Protein AF-A0A6V8LK24-F1 (afdb_monomer)

Foldseek 3Di:
DDDDDDDDDDDDPDDPPPPPPPPDPDDDDDDAFAAQQAWAWDADPVRWIFTAGANDYNPPHLQHKQAAFQCVVPGRQLRNQLQLVVQLCPPVVLPDDSRSTCHPSVLVSLQVLCVVVPHPRDPPRRSIDDDPVNLQSGFTWIWHDDPNDIDIDTHGPVRD

Radius of gyration: 29.44 Å; Cα contacts (8 Å, |Δi|>4): 286; chains: 1; bounding box: 32×61×115 Å

Secondary structure (DSSP, 8-state):
--------------------------PPPPPPPPB--EEEEE--TT--EEEEEESSTT------BB-TTTTTT-HHHHHHHHHHHHHHHHHH------SS---HHHHHHHHHHHHHTTPPPPPTT---B-SHHHHHHSEEEEEEEETTEEEEEEEEGGG-

Mean predicted aligned error: 10.99 Å

InterPro domains:
  IPR036366 PGBD superfamily [G3DSA:1.10.101.10] (69-135)

Solvent-accessible surface area (backbone atoms only — not comparable to full-atom values): 9362 Å² total; per-residue (Å²): 135,89,81,90,84,88,84,84,88,78,90,77,87,74,81,80,78,79,80,77,77,77,79,70,79,79,75,79,80,76,82,80,59,52,62,20,33,12,36,19,74,48,70,35,94,86,60,37,40,31,57,43,49,5,48,32,73,61,58,77,41,56,82,12,24,46,37,72,61,36,19,70,88,44,69,38,28,14,53,13,36,28,43,47,40,50,12,39,35,75,54,64,67,56,78,64,82,70,75,11,54,28,42,74,66,54,33,50,51,54,51,51,50,34,53,75,72,72,42,73,78,66,60,89,92,46,40,52,51,44,47,79,65,47,58,50,68,42,40,36,42,24,40,30,80,56,98,87,40,83,49,77,47,64,39,33,52,93,75,85

Organism: NCBI:txid1076125

Structure (mmCIF, N/CA/C/O backbone):
data_AF-A0A6V8LK24-F1
#
_entry.id   AF-A0A6V8LK24-F1
#
loop_
_atom_site.group_PDB
_atom_site.id
_atom_site.type_symbol
_atom_site.label_atom_id
_atom_site.label_alt_id
_atom_site.label_comp_id
_atom_site.label_asym_id
_atom_site.label_entity_id
_atom_site.label_seq_id
_atom_site.pdbx_PDB_ins_code
_atom_site.Cartn_x
_atom_site.Cartn_y
_atom_site.Cartn_z
_atom_site.occupancy
_atom_site.B_iso_or_equiv
_atom_site.auth_seq_id
_atom_site.auth_comp_id
_atom_site.auth_asym_id
_atom_site.auth_atom_id
_atom_site.pdbx_PDB_model_num
ATOM 1 N N . MET A 1 1 ? 3.405 43.403 93.633 1.00 40.44 1 MET A N 1
ATOM 2 C CA . MET A 1 1 ? 3.164 44.368 92.536 1.00 40.44 1 MET A CA 1
ATOM 3 C C . MET A 1 1 ? 1.878 43.993 91.793 1.00 40.44 1 MET A C 1
ATOM 5 O O . MET A 1 1 ? 1.636 42.816 91.578 1.00 40.44 1 MET A O 1
ATOM 9 N N . ARG A 1 2 ? 1.043 45.003 91.501 1.00 44.22 2 ARG A N 1
ATOM 10 C CA . ARG A 1 2 ? -0.196 45.033 90.675 1.00 44.22 2 ARG A CA 1
ATOM 11 C C . ARG A 1 2 ? 0.067 44.452 89.263 1.00 44.22 2 ARG A C 1
ATOM 13 O O . ARG A 1 2 ? 1.201 44.554 88.831 1.00 44.22 2 ARG A O 1
ATOM 20 N N . LYS A 1 3 ? -0.846 43.925 88.435 1.00 38.81 3 LYS A N 1
ATOM 21 C CA . LYS A 1 3 ? -2.317 43.802 88.336 1.00 38.81 3 LYS A CA 1
ATOM 22 C C . LYS A 1 3 ? -2.582 42.759 87.219 1.00 38.81 3 LYS A C 1
ATOM 24 O O . LYS A 1 3 ? -1.770 42.627 86.311 1.00 38.81 3 LYS A O 1
ATOM 29 N N . GLN A 1 4 ? -3.714 42.060 87.278 1.00 62.19 4 GLN A N 1
ATOM 30 C CA . GLN A 1 4 ? -4.182 41.109 86.257 1.00 62.19 4 GLN A CA 1
ATOM 31 C C . GLN A 1 4 ? -4.521 41.776 84.914 1.00 62.19 4 GLN A C 1
ATOM 33 O O . GLN A 1 4 ? -5.040 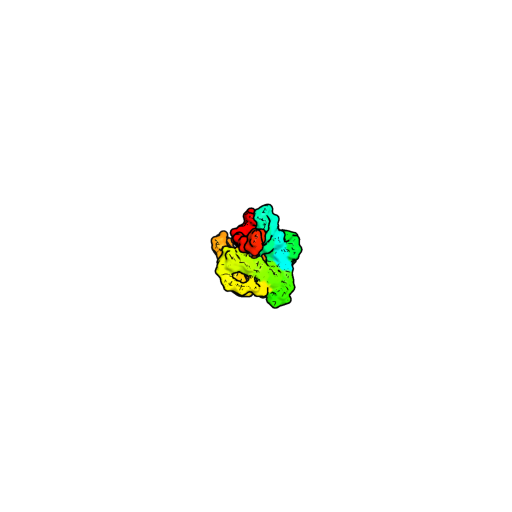42.890 84.947 1.00 62.19 4 GLN A O 1
ATOM 38 N N . LEU A 1 5 ? -4.415 41.051 83.786 1.00 52.78 5 LEU A N 1
ATOM 39 C CA . LEU A 1 5 ? -5.516 40.995 82.809 1.00 52.78 5 LEU A CA 1
ATOM 40 C C . LEU A 1 5 ? -5.414 39.833 81.803 1.00 52.78 5 LEU A C 1
ATOM 42 O O . LEU A 1 5 ? -4.367 39.543 81.238 1.00 52.78 5 LEU A O 1
ATOM 46 N N . ARG A 1 6 ? -6.579 39.214 81.603 1.00 57.66 6 ARG A N 1
ATOM 47 C CA . ARG A 1 6 ? -6.948 38.112 80.706 1.00 57.66 6 ARG A CA 1
ATOM 48 C C . ARG A 1 6 ? -6.877 38.513 79.228 1.00 57.66 6 ARG A C 1
ATOM 50 O O . ARG A 1 6 ? -7.208 39.653 78.917 1.00 57.66 6 ARG A O 1
ATOM 57 N N . ARG A 1 7 ? -6.675 37.535 78.334 1.00 45.53 7 ARG A N 1
ATOM 58 C CA . ARG A 1 7 ? -7.418 37.412 77.061 1.00 45.53 7 ARG A CA 1
ATOM 59 C C . ARG A 1 7 ? -7.418 35.957 76.570 1.00 45.53 7 ARG A C 1
ATOM 61 O O . ARG A 1 7 ? -6.374 35.366 76.333 1.00 45.53 7 ARG A O 1
ATOM 68 N N . LEU A 1 8 ? -8.631 35.410 76.514 1.00 55.81 8 LEU A N 1
ATOM 69 C CA . LEU A 1 8 ? -9.046 34.176 75.841 1.00 55.81 8 LEU A CA 1
ATOM 70 C C . LEU A 1 8 ? -9.165 34.412 74.322 1.00 55.81 8 LEU A C 1
ATOM 72 O O . LEU A 1 8 ? -9.195 35.572 73.907 1.00 55.81 8 LEU A O 1
ATOM 76 N N . LEU A 1 9 ? -9.423 33.314 73.587 1.00 46.66 9 LEU A N 1
ATOM 77 C CA . LEU A 1 9 ? -9.886 33.189 72.183 1.00 46.66 9 LEU A CA 1
ATOM 78 C C . LEU A 1 9 ? -8.717 32.981 71.194 1.00 46.66 9 LEU A C 1
ATOM 80 O O . LEU A 1 9 ? -7.746 33.719 71.236 1.00 46.66 9 LEU A O 1
ATOM 84 N N . THR A 1 10 ? -8.686 32.014 70.274 1.00 42.56 10 THR A N 1
ATOM 85 C CA . THR A 1 10 ? -9.695 31.089 69.730 1.00 42.56 10 THR A CA 1
ATOM 86 C C . THR A 1 10 ? -8.932 30.040 68.909 1.00 42.56 10 THR A C 1
ATOM 88 O O . THR A 1 10 ? -7.986 30.391 68.207 1.00 42.56 10 THR A O 1
ATOM 91 N N . ALA A 1 11 ? -9.332 28.769 68.978 1.00 47.47 11 ALA A N 1
ATOM 92 C CA . ALA A 1 11 ? -8.807 27.714 68.117 1.00 47.47 11 ALA A CA 1
ATOM 93 C C . ALA A 1 11 ? -9.266 27.940 66.667 1.00 47.47 11 ALA A C 1
ATOM 95 O O . ALA A 1 11 ? -10.464 27.935 66.395 1.00 47.47 11 ALA A O 1
ATOM 96 N N . ALA A 1 12 ? -8.322 28.108 65.742 1.00 45.00 12 ALA A N 1
ATOM 97 C CA . ALA A 1 12 ? -8.570 27.973 64.313 1.00 45.00 12 ALA A CA 1
ATOM 98 C C . ALA A 1 12 ? -7.979 26.634 63.860 1.00 45.00 12 ALA A C 1
ATOM 100 O O . ALA A 1 12 ? -6.792 26.528 63.558 1.00 45.00 12 ALA A O 1
ATOM 101 N N . VAL A 1 13 ? -8.811 25.591 63.853 1.00 43.88 13 VAL A N 1
ATOM 102 C CA . VAL A 1 13 ? -8.523 24.351 63.124 1.00 43.88 13 VAL A CA 1
ATOM 103 C C . VAL A 1 13 ? -8.700 24.678 61.642 1.00 43.88 13 VAL A C 1
ATOM 105 O O . VAL A 1 13 ? -9.797 24.602 61.097 1.00 43.88 13 VAL A O 1
ATOM 108 N N . GLY A 1 14 ? -7.625 25.144 61.008 1.00 42.78 14 GLY A N 1
ATOM 109 C CA . GLY A 1 14 ? -7.562 25.299 59.560 1.00 42.78 14 GLY A CA 1
ATOM 110 C C . GLY A 1 14 ? -7.410 23.925 58.920 1.00 42.78 14 GLY A C 1
ATOM 111 O O . GLY A 1 14 ? -6.347 23.315 59.010 1.00 42.78 14 GLY A O 1
ATOM 112 N N . ALA A 1 15 ? -8.474 23.426 58.295 1.00 46.66 15 ALA A N 1
ATOM 113 C CA . ALA A 1 15 ? -8.408 22.256 57.434 1.00 46.66 15 ALA A CA 1
ATOM 114 C C . ALA A 1 15 ? -7.499 22.572 56.235 1.00 46.66 15 ALA A C 1
ATOM 116 O O . ALA A 1 15 ? -7.857 23.360 55.360 1.00 46.66 15 ALA A O 1
ATOM 117 N N . ILE A 1 16 ? -6.306 21.976 56.209 1.00 50.44 16 ILE A N 1
ATOM 118 C CA . ILE A 1 16 ? -5.421 21.993 55.044 1.00 50.44 16 ILE A CA 1
ATOM 119 C C . ILE A 1 16 ? -6.068 21.085 53.994 1.00 50.44 16 ILE A C 1
ATOM 121 O O . ILE A 1 16 ? -5.932 19.864 54.045 1.00 50.44 16 ILE A O 1
ATOM 125 N N . VAL A 1 17 ? -6.807 21.671 53.051 1.00 50.81 17 VAL A N 1
ATOM 126 C CA . VAL A 1 17 ? -7.204 20.976 51.822 1.00 50.81 17 VAL A CA 1
ATOM 127 C C . VAL A 1 17 ? -5.946 20.861 50.968 1.00 50.81 17 VAL A C 1
ATOM 129 O O . VAL A 1 17 ? -5.560 21.796 50.271 1.00 50.81 17 VAL A O 1
ATOM 132 N N . ALA A 1 18 ? -5.264 19.723 51.069 1.00 51.22 18 ALA A N 1
ATOM 133 C CA . ALA A 1 18 ? -4.194 19.361 50.156 1.00 51.22 18 ALA A CA 1
ATOM 134 C C . ALA A 1 18 ? -4.813 19.091 48.778 1.00 51.22 18 ALA A C 1
ATOM 136 O O . ALA A 1 18 ? -5.272 17.987 48.493 1.00 51.22 18 ALA A O 1
ATOM 137 N N . THR A 1 19 ? -4.863 20.108 47.919 1.00 53.91 19 THR A N 1
ATOM 138 C CA . THR A 1 19 ? -5.100 19.923 46.486 1.00 53.91 19 THR A CA 1
ATOM 139 C C . THR A 1 19 ? -3.883 19.217 45.900 1.00 53.91 19 THR A C 1
ATOM 141 O O . THR A 1 19 ? -2.921 19.852 45.470 1.00 53.91 19 THR A O 1
ATOM 144 N N . THR A 1 20 ? -3.893 17.888 45.918 1.00 56.81 20 THR A N 1
ATOM 145 C CA . THR A 1 20 ? -2.989 17.072 45.115 1.00 56.81 20 THR A CA 1
ATOM 146 C C . THR A 1 20 ? -3.379 17.256 43.652 1.00 56.81 20 THR A C 1
ATOM 148 O O . THR A 1 20 ? -4.259 16.581 43.124 1.00 56.81 20 THR A O 1
ATOM 151 N N . ALA A 1 21 ? -2.744 18.219 42.984 1.00 58.72 21 ALA A N 1
ATOM 152 C CA . ALA A 1 21 ? -2.761 18.287 41.533 1.00 58.72 21 ALA A CA 1
ATOM 153 C C . ALA A 1 21 ? -2.108 16.999 41.008 1.00 58.72 21 ALA A C 1
ATOM 155 O O . ALA A 1 21 ? -0.890 16.835 41.072 1.00 58.72 21 ALA A O 1
ATOM 156 N N . LEU A 1 22 ? -2.930 16.051 40.556 1.00 57.72 22 LEU A N 1
ATOM 157 C CA . LEU A 1 22 ? -2.478 14.885 39.812 1.00 57.72 22 LEU A CA 1
ATOM 158 C C . LEU A 1 22 ? -1.828 15.402 38.525 1.00 57.72 22 LEU A C 1
ATOM 160 O O . LEU A 1 22 ? -2.518 15.810 37.592 1.00 57.72 22 LEU A O 1
ATOM 164 N N . ILE A 1 23 ? -0.497 15.426 38.491 1.00 58.72 23 ILE A N 1
ATOM 165 C CA . ILE A 1 23 ? 0.262 15.645 37.263 1.00 58.72 23 ILE A CA 1
ATOM 166 C C . ILE A 1 23 ? 0.048 14.383 36.424 1.00 58.72 23 ILE A C 1
ATOM 168 O O . ILE A 1 23 ? 0.750 13.388 36.594 1.00 58.72 23 ILE A O 1
ATOM 172 N N . ALA A 1 24 ? -0.979 14.381 35.573 1.00 61.91 24 ALA A N 1
ATOM 173 C CA . ALA A 1 24 ? -1.104 13.353 34.552 1.00 61.91 24 ALA A CA 1
ATOM 174 C C . ALA A 1 24 ? 0.143 13.443 33.655 1.00 61.91 24 ALA A C 1
ATOM 176 O O . ALA A 1 24 ? 0.499 14.552 33.239 1.00 61.91 24 ALA A O 1
ATOM 177 N N . PRO A 1 25 ? 0.841 12.330 33.367 1.00 57.62 25 PRO A N 1
ATOM 178 C CA . PRO A 1 25 ? 1.915 12.364 32.389 1.00 57.62 25 PRO A CA 1
ATOM 179 C C . PRO A 1 25 ? 1.321 12.846 31.065 1.00 57.62 25 PRO A C 1
ATOM 181 O O . PRO A 1 25 ? 0.312 12.315 30.601 1.00 57.62 25 PRO A O 1
ATOM 184 N N . ALA A 1 26 ? 1.916 13.882 30.475 1.00 60.47 26 ALA A N 1
ATOM 185 C CA . ALA A 1 26 ? 1.550 14.300 29.135 1.00 60.47 26 ALA A CA 1
ATOM 186 C C . ALA A 1 26 ? 1.849 13.127 28.194 1.00 60.47 26 ALA A C 1
ATOM 188 O O . ALA A 1 26 ? 3.011 12.754 28.017 1.00 60.47 26 ALA A O 1
ATOM 189 N N . SER A 1 27 ? 0.806 12.514 27.632 1.00 59.03 27 SER A N 1
ATOM 190 C CA . SER A 1 27 ? 0.966 11.509 26.586 1.00 59.03 27 SER A CA 1
ATOM 191 C C . SER A 1 27 ? 1.805 12.121 25.471 1.00 59.03 27 SER A C 1
ATOM 193 O O . SER A 1 27 ? 1.505 13.213 24.986 1.00 59.03 27 SER A O 1
ATOM 195 N N . SER A 1 28 ? 2.880 11.443 25.085 1.00 57.03 28 SER A N 1
ATOM 196 C CA . SER A 1 28 ? 3.725 11.880 23.980 1.00 57.03 28 SER A CA 1
ATOM 197 C C . SER A 1 28 ? 2.866 11.954 22.717 1.00 57.03 28 SER A C 1
ATOM 199 O O . SER A 1 28 ? 2.316 10.940 22.288 1.00 57.03 28 SER A O 1
ATOM 201 N N . ALA A 1 29 ? 2.731 13.139 22.121 1.00 55.25 29 ALA A N 1
ATOM 202 C CA . ALA A 1 29 ? 2.139 13.254 20.796 1.00 55.25 29 ALA A CA 1
ATOM 203 C C . ALA A 1 29 ? 3.043 12.502 19.807 1.00 55.25 29 ALA A C 1
ATOM 205 O O . ALA A 1 29 ? 4.237 12.789 19.703 1.00 55.25 29 ALA A O 1
ATOM 206 N N . SER A 1 30 ? 2.495 11.502 19.119 1.00 59.50 30 SER A N 1
ATOM 207 C CA . SER A 1 30 ? 3.211 10.794 18.059 1.00 59.50 30 SER A CA 1
ATOM 208 C C . SER A 1 30 ? 3.363 11.743 16.870 1.00 59.50 30 SER A C 1
ATOM 210 O O . SER A 1 30 ? 2.389 12.365 16.449 1.00 59.50 30 SER A O 1
ATOM 212 N N . ALA A 1 31 ? 4.573 11.869 16.324 1.00 58.84 31 ALA A N 1
ATOM 213 C CA . ALA A 1 31 ? 4.771 12.606 15.082 1.00 58.84 31 ALA A CA 1
ATOM 214 C C . ALA A 1 31 ? 4.026 11.885 13.946 1.00 58.84 31 ALA A C 1
ATOM 216 O O . ALA A 1 31 ? 4.238 10.690 13.732 1.00 58.84 31 ALA A O 1
ATOM 217 N N . ALA A 1 32 ? 3.149 12.601 13.240 1.00 69.44 32 ALA A N 1
ATOM 218 C CA . ALA A 1 32 ? 2.498 12.082 12.043 1.00 69.44 32 ALA A CA 1
ATOM 219 C C . ALA A 1 32 ? 3.550 11.885 10.942 1.00 69.44 32 ALA A C 1
ATOM 221 O O . ALA A 1 32 ? 4.342 12.792 10.669 1.00 69.44 32 ALA A O 1
ATOM 222 N N . TYR A 1 33 ? 3.576 10.704 10.324 1.00 81.06 33 TYR A N 1
ATOM 223 C CA . TYR A 1 33 ? 4.429 10.474 9.162 1.00 81.06 33 TYR A CA 1
ATOM 224 C C . TYR A 1 33 ? 3.864 11.232 7.949 1.00 81.06 33 TYR A C 1
ATOM 226 O O . TYR A 1 33 ? 2.656 11.461 7.877 1.00 81.06 33 TYR A O 1
ATOM 234 N N . PR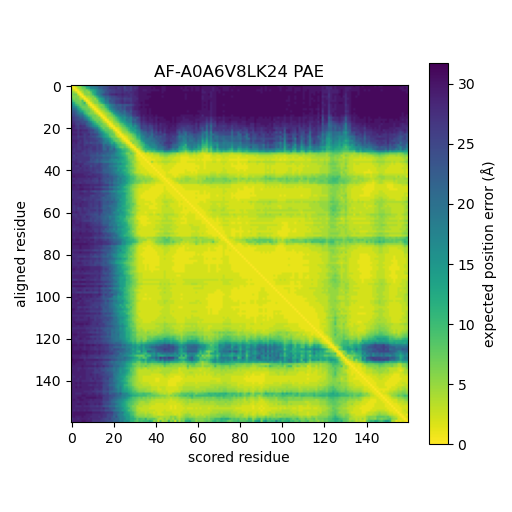O A 1 34 ? 4.698 11.641 6.977 1.00 88.81 34 PRO A N 1
ATOM 235 C CA . PRO A 1 34 ? 4.194 12.281 5.767 1.00 88.81 34 PRO A CA 1
ATOM 236 C C . PRO A 1 34 ? 3.473 11.268 4.870 1.00 88.81 34 PRO A C 1
ATOM 238 O O . PRO A 1 34 ? 3.832 10.094 4.852 1.00 88.81 34 PRO A O 1
ATOM 241 N N . THR A 1 35 ? 2.511 11.706 4.058 1.00 89.31 35 THR A N 1
ATOM 242 C CA . THR A 1 35 ? 1.801 10.809 3.133 1.00 89.31 35 THR A CA 1
ATOM 243 C C . THR A 1 35 ? 2.746 10.179 2.098 1.00 89.31 35 THR A C 1
ATOM 245 O O . THR A 1 35 ? 3.611 10.851 1.530 1.00 89.31 35 THR A O 1
ATOM 248 N N . CYS A 1 36 ? 2.587 8.883 1.812 1.00 92.44 36 CYS A N 1
ATOM 249 C CA . CYS A 1 36 ? 3.306 8.220 0.729 1.00 92.44 36 CYS A CA 1
ATOM 250 C C . CYS A 1 36 ? 2.826 8.799 -0.602 1.00 92.44 36 CYS A C 1
ATOM 252 O O . CYS A 1 36 ? 1.677 8.609 -0.992 1.00 92.44 36 CYS A O 1
ATOM 254 N N . ASN A 1 37 ? 3.711 9.484 -1.322 1.00 94.12 37 ASN A N 1
ATOM 255 C CA . ASN A 1 37 ? 3.354 10.179 -2.554 1.00 94.12 37 ASN A CA 1
ATOM 256 C C . ASN A 1 37 ? 3.891 9.475 -3.813 1.00 94.12 37 ASN A C 1
ATOM 258 O O . ASN A 1 37 ? 3.896 10.056 -4.893 1.00 94.12 37 ASN A O 1
ATOM 262 N N . SER A 1 38 ? 4.408 8.246 -3.706 1.00 95.38 38 SER A N 1
ATOM 263 C CA . SER A 1 38 ? 4.751 7.390 -4.849 1.00 95.38 38 SER A CA 1
ATOM 264 C C . SER A 1 38 ? 5.115 5.970 -4.383 1.00 95.38 38 SER A C 1
ATOM 266 O O . SER A 1 38 ? 4.661 5.515 -3.337 1.00 95.38 38 SER A O 1
ATOM 268 N N . TRP A 1 39 ? 5.950 5.266 -5.152 1.00 95.00 39 TRP A N 1
ATOM 269 C CA . TRP A 1 39 ? 6.533 3.977 -4.804 1.00 95.00 39 TRP A CA 1
ATOM 270 C C . TRP A 1 39 ? 8.036 3.922 -5.100 1.00 95.00 39 TRP A C 1
ATOM 272 O O . TRP A 1 39 ? 8.567 4.622 -5.970 1.00 95.00 39 TRP A O 1
ATOM 282 N N . THR A 1 40 ? 8.721 3.042 -4.384 1.00 95.06 40 THR A N 1
ATOM 283 C CA . THR A 1 40 ? 10.102 2.641 -4.608 1.00 95.06 40 THR A CA 1
ATOM 284 C C . THR A 1 40 ? 10.133 1.278 -5.264 1.00 95.06 40 THR A C 1
ATOM 286 O O . THR A 1 40 ? 9.317 0.405 -4.967 1.00 95.06 40 THR A O 1
ATOM 289 N N . THR A 1 41 ? 11.083 1.104 -6.178 1.00 96.44 41 THR A N 1
ATOM 290 C CA . THR A 1 41 ? 11.335 -0.185 -6.810 1.00 96.44 41 THR A CA 1
ATOM 291 C C . THR A 1 41 ? 12.510 -0.884 -6.146 1.00 96.44 41 THR A C 1
ATOM 293 O O . THR A 1 41 ? 13.624 -0.367 -6.191 1.00 96.44 41 THR A O 1
ATOM 296 N N . LEU A 1 42 ? 12.277 -2.074 -5.601 1.00 94.38 42 LEU A N 1
ATOM 297 C CA . LEU A 1 42 ? 13.333 -2.949 -5.100 1.00 94.38 42 LEU A CA 1
ATOM 298 C C . LEU A 1 42 ? 13.647 -4.025 -6.140 1.00 94.38 42 LEU A C 1
ATOM 300 O O . LEU A 1 42 ? 12.743 -4.564 -6.784 1.00 94.38 42 LEU A O 1
ATOM 304 N N . ARG A 1 43 ? 14.940 -4.300 -6.330 1.00 94.50 43 ARG A N 1
ATOM 305 C CA . ARG A 1 43 ? 15.455 -5.257 -7.319 1.00 94.50 43 ARG A CA 1
ATOM 306 C C . ARG A 1 43 ? 16.534 -6.150 -6.696 1.00 94.50 43 ARG A C 1
ATOM 308 O O . ARG A 1 43 ? 17.717 -5.870 -6.892 1.00 94.50 43 ARG A O 1
ATOM 315 N N . PRO A 1 44 ? 16.160 -7.197 -5.946 1.00 90.44 44 PRO A N 1
ATOM 316 C CA . PRO A 1 44 ? 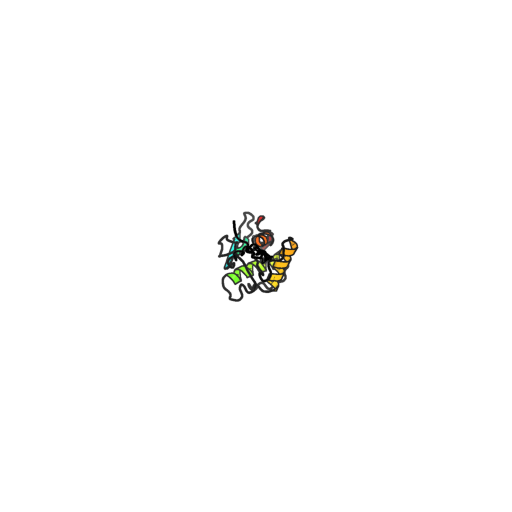17.112 -8.214 -5.514 1.00 90.44 44 PRO A CA 1
ATOM 317 C C . PRO A 1 44 ? 17.874 -8.862 -6.669 1.00 90.44 44 PRO A C 1
ATOM 319 O O . PRO A 1 44 ? 17.424 -8.884 -7.818 1.00 90.44 44 PRO A O 1
ATOM 322 N N . SER A 1 45 ? 18.976 -9.533 -6.324 1.00 89.75 45 SER A N 1
ATOM 323 C CA . SER A 1 45 ? 19.749 -10.387 -7.239 1.00 89.75 45 SER A CA 1
ATOM 324 C C . SER A 1 45 ? 18.930 -11.529 -7.861 1.00 89.75 45 SER A C 1
ATOM 326 O O . SER A 1 45 ? 19.301 -12.054 -8.908 1.00 89.75 45 SER A O 1
ATOM 328 N N . SER A 1 46 ? 17.782 -11.884 -7.272 1.00 88.19 46 SER A N 1
ATOM 329 C CA . SER A 1 46 ? 16.834 -12.874 -7.804 1.00 88.19 46 SER A CA 1
ATOM 330 C C . SER A 1 46 ? 16.164 -12.451 -9.125 1.00 88.19 46 SER A C 1
ATOM 332 O O . SER A 1 46 ? 15.555 -13.282 -9.813 1.00 88.19 46 SER A O 1
ATOM 334 N N . GLY A 1 47 ? 16.270 -11.169 -9.497 1.00 92.00 47 GLY A N 1
ATOM 335 C CA . GLY A 1 47 ? 15.698 -10.597 -10.716 1.00 92.00 47 GLY A CA 1
ATOM 336 C C . GLY A 1 47 ? 14.201 -10.289 -10.627 1.00 92.00 47 GLY A C 1
ATOM 337 O O . GLY A 1 47 ? 13.608 -9.895 -11.630 1.00 92.00 47 GLY A O 1
ATOM 338 N N . TYR A 1 48 ? 13.580 -10.477 -9.459 1.00 96.06 48 TYR A N 1
ATOM 339 C CA . TYR A 1 48 ? 12.226 -9.996 -9.197 1.00 96.06 48 TYR A CA 1
ATOM 340 C C . TYR A 1 48 ? 12.228 -8.488 -8.941 1.00 96.06 48 TYR A C 1
ATOM 342 O O . TYR A 1 48 ? 13.158 -7.937 -8.355 1.00 96.06 48 TYR A O 1
ATOM 350 N N . VAL A 1 49 ? 11.166 -7.828 -9.387 1.00 96.56 49 VAL A N 1
ATOM 351 C CA . VAL A 1 49 ? 10.920 -6.403 -9.193 1.00 96.56 49 VAL A CA 1
ATOM 352 C C . VAL A 1 49 ? 9.754 -6.248 -8.233 1.00 96.56 49 VAL A C 1
ATOM 354 O O . VAL A 1 49 ? 8.667 -6.751 -8.511 1.00 96.56 49 VAL A O 1
ATOM 357 N N . PHE A 1 50 ? 9.981 -5.544 -7.128 1.00 96.56 50 PHE A N 1
ATOM 358 C CA . PHE A 1 50 ? 8.959 -5.242 -6.130 1.00 96.56 50 PHE A CA 1
ATOM 359 C C . PHE A 1 50 ? 8.681 -3.747 -6.124 1.00 96.56 50 PHE A C 1
ATOM 361 O O . PHE A 1 50 ? 9.604 -2.934 -6.219 1.00 96.56 50 PHE A O 1
ATOM 368 N N . HIS A 1 51 ? 7.413 -3.383 -5.977 1.00 95.94 51 HIS A N 1
ATOM 369 C CA . HIS A 1 51 ? 6.998 -2.001 -5.788 1.00 95.94 51 HIS A CA 1
ATOM 370 C C . HIS A 1 51 ? 6.417 -1.839 -4.391 1.00 95.94 51 HIS A C 1
ATOM 372 O O . HIS A 1 51 ? 5.527 -2.587 -3.995 1.00 95.94 51 HIS A O 1
ATOM 378 N N . ILE A 1 52 ? 6.938 -0.859 -3.655 1.00 93.56 52 ILE A N 1
ATOM 379 C CA . ILE A 1 52 ? 6.542 -0.571 -2.277 1.00 93.56 52 ILE A CA 1
ATOM 380 C C . ILE A 1 52 ? 6.262 0.925 -2.172 1.00 93.56 52 ILE A C 1
ATOM 382 O O . ILE A 1 52 ? 7.107 1.710 -2.603 1.00 93.56 52 ILE A O 1
ATOM 386 N N . PRO A 1 53 ? 5.110 1.351 -1.637 1.00 94.25 53 PRO A N 1
ATOM 387 C CA . PRO A 1 53 ? 4.822 2.761 -1.416 1.00 94.25 53 PRO A CA 1
ATOM 388 C C . PRO A 1 53 ? 5.943 3.488 -0.657 1.00 94.25 53 PRO A C 1
ATOM 390 O O . PRO A 1 53 ? 6.535 2.949 0.279 1.00 94.25 53 PRO A O 1
ATOM 393 N N . SER A 1 54 ? 6.224 4.722 -1.061 1.00 93.12 54 SER A N 1
ATOM 394 C CA . SER A 1 54 ? 7.288 5.559 -0.501 1.00 93.12 54 SER A CA 1
ATOM 395 C C . SER A 1 54 ? 6.933 7.043 -0.584 1.00 93.12 54 SER A C 1
ATOM 397 O O . SER A 1 54 ? 6.027 7.438 -1.319 1.00 93.12 54 SER A O 1
ATOM 399 N N . LEU A 1 55 ? 7.673 7.893 0.137 1.00 92.88 55 LEU A N 1
ATOM 400 C CA . LEU A 1 55 ? 7.481 9.353 0.117 1.00 92.88 55 LEU A CA 1
ATOM 401 C C . LEU A 1 55 ? 7.600 9.968 -1.279 1.00 92.88 55 LEU A C 1
ATOM 403 O O . LEU A 1 55 ? 6.963 10.970 -1.577 1.00 92.88 55 LEU A O 1
ATOM 407 N N . GLY A 1 56 ? 8.416 9.373 -2.141 1.00 93.69 56 GLY A N 1
ATOM 408 C CA . GLY A 1 56 ? 8.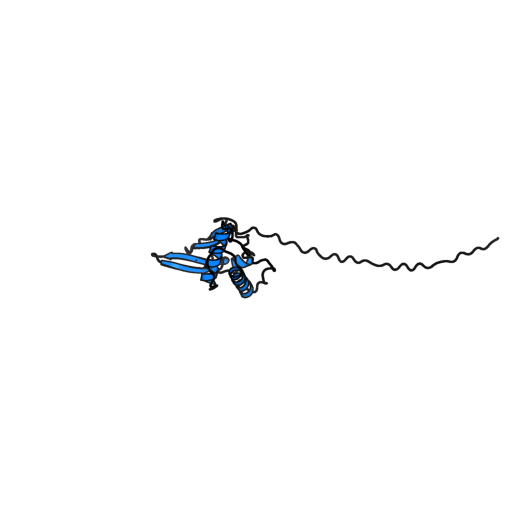638 9.839 -3.501 1.00 93.69 56 GLY A CA 1
ATOM 409 C C . GLY A 1 56 ? 9.098 8.697 -4.388 1.00 93.69 56 GLY A C 1
ATOM 410 O O . GLY A 1 56 ? 9.409 7.604 -3.908 1.00 93.69 56 GLY A O 1
ATOM 411 N N . ARG A 1 57 ? 9.097 8.928 -5.700 1.00 95.56 57 ARG A N 1
ATOM 412 C CA . ARG A 1 57 ? 9.385 7.877 -6.676 1.00 95.56 57 ARG A CA 1
ATOM 413 C C . ARG A 1 57 ? 10.828 7.405 -6.539 1.00 95.56 57 ARG A C 1
ATOM 415 O O . ARG A 1 57 ? 11.743 8.204 -6.693 1.00 95.56 57 ARG A O 1
ATOM 422 N N . ASN A 1 58 ? 11.018 6.111 -6.280 1.00 95.81 58 ASN A N 1
ATOM 423 C CA . ASN A 1 58 ? 12.332 5.502 -6.032 1.00 95.81 58 ASN A CA 1
ATOM 424 C C . ASN A 1 58 ? 13.155 6.216 -4.944 1.00 95.81 58 ASN A C 1
ATOM 426 O O . ASN A 1 58 ? 14.380 6.210 -5.007 1.00 95.81 58 ASN A O 1
ATOM 430 N N . SER A 1 59 ? 12.503 6.829 -3.950 1.00 94.44 59 SER A N 1
ATOM 431 C CA . SER A 1 59 ? 13.212 7.536 -2.879 1.00 94.44 59 SER A CA 1
ATOM 432 C C . SER A 1 59 ? 13.895 6.601 -1.878 1.00 94.44 59 SER A C 1
ATOM 434 O O . SER A 1 59 ? 14.716 7.062 -1.093 1.00 94.44 59 SER A O 1
ATOM 436 N N . GLY A 1 60 ? 13.509 5.321 -1.824 1.00 90.88 60 GLY A N 1
ATOM 437 C CA . GLY A 1 60 ? 13.930 4.404 -0.760 1.00 90.88 60 GLY A CA 1
ATOM 438 C C . GLY A 1 60 ? 13.298 4.709 0.601 1.00 90.88 60 GLY A C 1
ATOM 439 O O . GLY A 1 60 ? 13.428 3.916 1.525 1.00 90.88 60 GLY A O 1
ATOM 440 N N . ASN A 1 61 ? 12.589 5.833 0.734 1.00 90.12 61 ASN A N 1
ATOM 441 C CA . ASN A 1 61 ? 12.012 6.270 1.993 1.00 90.12 61 ASN A CA 1
ATOM 442 C C . ASN A 1 61 ? 10.567 5.776 2.125 1.00 90.12 61 ASN A C 1
ATOM 444 O O . ASN A 1 61 ? 9.633 6.391 1.606 1.00 90.12 61 ASN A O 1
ATOM 448 N N . TYR A 1 62 ? 10.417 4.659 2.828 1.00 86.25 62 TYR A N 1
ATOM 449 C CA . TYR A 1 62 ? 9.146 4.039 3.204 1.00 86.25 62 TYR A CA 1
ATOM 450 C C . TYR A 1 62 ? 8.654 4.493 4.590 1.00 86.25 62 TYR A C 1
ATOM 452 O O . TYR A 1 62 ? 7.723 3.901 5.121 1.00 86.25 62 TYR A O 1
ATOM 460 N N . LEU A 1 63 ? 9.259 5.525 5.194 1.00 85.38 63 LEU A N 1
ATOM 461 C CA . LEU A 1 63 ? 8.752 6.182 6.405 1.00 85.38 63 LEU A CA 1
ATOM 462 C C . LEU A 1 63 ? 7.713 7.239 6.010 1.00 85.38 63 LEU A C 1
ATOM 464 O O . LEU A 1 63 ? 7.945 8.443 6.110 1.00 85.38 63 LEU A O 1
ATOM 468 N N . CYS A 1 64 ? 6.592 6.767 5.481 1.00 88.62 64 CYS A N 1
ATOM 469 C CA . CYS A 1 64 ? 5.461 7.583 5.051 1.00 88.62 64 CYS A CA 1
ATOM 470 C C . CYS A 1 64 ? 4.163 7.100 5.706 1.00 88.62 64 CYS A C 1
ATOM 472 O O . CYS A 1 64 ? 4.270 6.435 6.720 1.00 88.62 64 CYS A O 1
ATOM 474 N N . GLN A 1 65 ? 2.974 7.461 5.217 1.00 89.12 65 GLN A N 1
ATOM 475 C CA . GLN A 1 65 ? 1.682 6.856 5.570 1.00 89.12 65 GLN A CA 1
ATOM 476 C C . GLN A 1 65 ? 0.682 6.930 4.415 1.00 89.12 65 GLN A C 1
ATOM 478 O O . GLN A 1 65 ? 0.763 7.829 3.591 1.00 89.12 65 GLN A O 1
ATOM 483 N N . LEU A 1 66 ? -0.243 5.977 4.323 1.00 89.44 66 LEU A N 1
ATOM 484 C CA . LEU A 1 66 ? -1.442 6.089 3.491 1.00 89.44 66 LEU A CA 1
ATOM 485 C C . LEU A 1 66 ? -2.656 5.879 4.377 1.00 89.44 66 LEU A C 1
ATOM 487 O O . LEU A 1 66 ? -2.746 4.839 5.024 1.00 89.44 66 LEU A O 1
ATOM 491 N N . GLU A 1 67 ? -3.568 6.835 4.386 1.00 87.56 67 GLU A N 1
ATOM 492 C CA . GLU A 1 67 ? -4.748 6.868 5.238 1.00 87.56 67 GLU A CA 1
ATOM 493 C C . GLU A 1 67 ? -6.052 6.924 4.439 1.00 87.56 67 GLU A C 1
ATOM 495 O O . GLU A 1 67 ? -6.067 6.934 3.208 1.00 87.56 67 GLU A O 1
ATOM 500 N N . LEU A 1 68 ? -7.185 6.901 5.147 1.00 89.12 68 LEU A N 1
ATOM 501 C CA . LEU A 1 68 ? -8.495 6.939 4.506 1.00 89.12 68 LEU A CA 1
ATOM 502 C C . LEU A 1 68 ? -8.620 8.195 3.631 1.00 89.12 68 LEU A C 1
ATOM 504 O O . LEU A 1 68 ? -8.325 9.296 4.079 1.00 89.12 68 LEU A O 1
ATOM 508 N N . TYR A 1 69 ? -9.117 8.006 2.410 1.00 91.19 69 TYR A N 1
ATOM 509 C CA . TYR A 1 69 ? -9.275 9.028 1.368 1.00 91.19 69 TYR A CA 1
ATOM 510 C C . TYR A 1 69 ? -8.004 9.438 0.611 1.00 91.19 69 TYR A C 1
ATOM 512 O O . TYR A 1 69 ? -8.099 10.229 -0.334 1.00 91.19 69 TYR A O 1
ATOM 520 N N . ASP A 1 70 ? -6.848 8.833 0.890 1.00 92.38 70 ASP A N 1
ATOM 521 C CA . ASP A 1 70 ? -5.679 9.030 0.035 1.00 92.38 70 ASP A CA 1
ATOM 522 C C . ASP A 1 70 ? -5.917 8.523 -1.392 1.00 92.38 70 ASP A C 1
ATOM 524 O O . ASP A 1 70 ? -6.587 7.515 -1.635 1.00 92.38 70 ASP A O 1
ATOM 528 N N . GLY A 1 71 ? -5.379 9.266 -2.362 1.00 94.12 71 GLY A N 1
ATOM 529 C CA . GLY A 1 71 ? -5.509 8.974 -3.791 1.00 94.12 71 GLY A CA 1
ATOM 530 C C . GLY A 1 71 ? -6.847 9.370 -4.430 1.00 94.12 71 GLY A C 1
ATOM 531 O O . GLY A 1 71 ? -6.963 9.326 -5.654 1.00 94.12 71 GLY A O 1
ATOM 532 N N . TYR A 1 72 ? -7.840 9.839 -3.661 1.00 95.12 72 TYR A N 1
ATOM 533 C CA . TYR A 1 72 ? -9.121 10.309 -4.221 1.00 95.12 72 TYR A CA 1
ATOM 534 C C . TYR A 1 72 ? -8.977 11.586 -5.053 1.00 95.12 72 TYR A C 1
ATOM 536 O O . TYR A 1 72 ? -9.678 11.745 -6.050 1.00 95.12 72 TYR A O 1
ATOM 544 N N . ASN A 1 73 ? -8.037 12.457 -4.679 1.00 92.75 73 ASN A N 1
ATOM 545 C CA . ASN A 1 73 ? -7.704 13.682 -5.413 1.00 92.75 73 ASN A CA 1
ATOM 546 C C . ASN A 1 73 ? -6.651 13.449 -6.515 1.00 92.75 73 ASN A C 1
ATOM 548 O O . ASN A 1 73 ? -6.132 14.400 -7.096 1.00 92.75 73 ASN A O 1
ATOM 552 N N . GLY A 1 74 ? -6.310 12.187 -6.792 1.00 89.19 74 GLY A N 1
ATOM 553 C CA . GLY A 1 74 ? -5.258 11.807 -7.724 1.00 89.19 74 GLY A CA 1
ATOM 554 C C . GLY A 1 74 ? -3.846 12.069 -7.195 1.00 89.19 74 GLY A C 1
ATOM 555 O O . GLY A 1 74 ? -3.583 12.016 -5.992 1.00 89.19 74 GLY A O 1
ATOM 556 N N . GLY A 1 75 ? -2.915 12.324 -8.114 1.00 89.62 75 GLY A N 1
ATOM 557 C C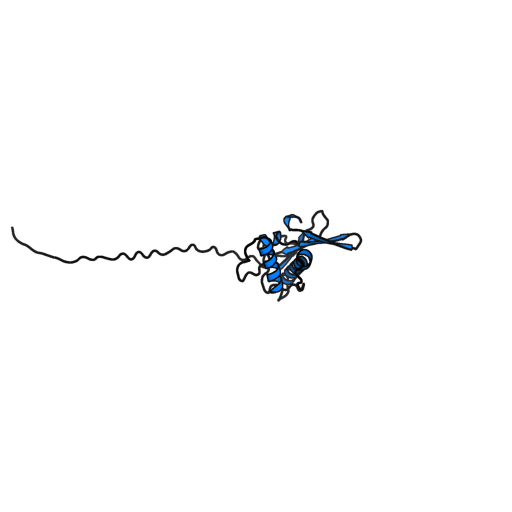A . GLY A 1 75 ? -1.525 12.635 -7.786 1.00 89.62 75 GLY A CA 1
ATOM 558 C C . GLY A 1 75 ? -0.710 11.424 -7.328 1.00 89.62 75 GLY A C 1
ATOM 559 O O . GLY A 1 75 ? -0.975 10.275 -7.685 1.00 89.62 75 GLY A O 1
ATOM 560 N N . GLY A 1 76 ? 0.342 11.692 -6.561 1.00 90.50 76 GLY A N 1
ATOM 561 C CA . GLY A 1 76 ? 1.319 10.677 -6.186 1.00 90.50 76 GLY A CA 1
ATOM 562 C C . GLY A 1 76 ? 0.781 9.620 -5.214 1.00 90.50 76 GLY A C 1
ATOM 563 O O . GLY A 1 76 ? 1.055 8.428 -5.386 1.00 90.50 76 GLY A O 1
ATOM 564 N N . ALA A 1 77 ? -0.063 10.035 -4.264 1.00 93.62 77 ALA A N 1
ATOM 565 C CA . ALA A 1 77 ? -0.759 9.137 -3.342 1.00 93.62 77 ALA A CA 1
ATOM 566 C C . ALA A 1 77 ? -1.596 8.078 -4.076 1.00 93.62 77 ALA A C 1
ATOM 568 O O . ALA A 1 77 ? -1.573 6.912 -3.692 1.00 93.62 77 ALA A O 1
ATOM 569 N N . GLN A 1 78 ? -2.242 8.429 -5.196 1.00 96.50 78 GLN A N 1
ATOM 570 C CA . GLN A 1 78 ? -3.006 7.461 -5.994 1.00 96.50 78 GLN A CA 1
ATOM 571 C C . GLN A 1 78 ? -2.133 6.285 -6.449 1.00 96.50 78 GLN A C 1
ATOM 573 O O . GLN A 1 78 ? -2.535 5.124 -6.381 1.00 96.50 78 GLN A O 1
ATOM 578 N N . SER A 1 79 ? -0.906 6.570 -6.883 1.00 96.62 79 SER A N 1
ATOM 579 C CA . SER A 1 79 ? 0.001 5.521 -7.347 1.00 96.62 79 SER A CA 1
ATOM 580 C C . SER A 1 79 ? 0.545 4.666 -6.204 1.00 96.62 79 SER A C 1
ATOM 582 O O . SER A 1 79 ? 0.725 3.459 -6.359 1.00 96.62 79 SER A O 1
ATOM 584 N N . ALA A 1 80 ? 0.789 5.284 -5.048 1.00 95.31 80 ALA A N 1
ATOM 585 C CA . ALA A 1 80 ? 1.189 4.585 -3.835 1.00 95.31 80 ALA A CA 1
ATOM 586 C C . ALA A 1 80 ? 0.106 3.576 -3.406 1.00 95.31 80 ALA A C 1
ATOM 588 O O . ALA A 1 80 ? 0.391 2.393 -3.211 1.00 95.31 80 ALA A O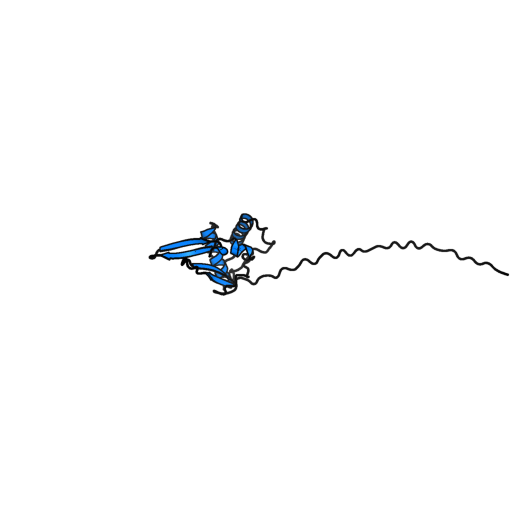 1
ATOM 589 N N . VAL A 1 81 ? -1.157 4.007 -3.361 1.00 96.25 81 VAL A N 1
ATOM 590 C CA . VAL A 1 81 ? -2.290 3.127 -3.042 1.00 96.25 81 VAL A CA 1
ATOM 591 C C . VAL A 1 81 ? -2.459 2.022 -4.087 1.00 96.25 81 VAL A C 1
ATOM 593 O O . VAL A 1 81 ? -2.700 0.872 -3.725 1.00 96.25 81 VAL A O 1
ATOM 596 N N . PHE A 1 82 ? -2.290 2.336 -5.372 1.00 97.62 82 PHE A N 1
ATOM 597 C CA . PHE A 1 82 ? -2.439 1.363 -6.456 1.00 97.62 82 PHE A CA 1
ATOM 598 C C . PHE A 1 82 ? -1.456 0.190 -6.317 1.00 97.62 82 PHE A C 1
ATOM 600 O O . PHE A 1 82 ? -1.826 -0.972 -6.502 1.00 97.62 82 PHE A O 1
ATOM 607 N N . VAL A 1 83 ? -0.204 0.477 -5.950 1.00 96.31 83 VAL A N 1
ATOM 608 C CA . VAL A 1 83 ? 0.826 -0.541 -5.691 1.00 96.31 83 VAL A CA 1
ATOM 609 C C . VAL A 1 83 ? 0.498 -1.373 -4.448 1.00 96.31 83 VAL A C 1
ATOM 611 O O . VAL A 1 83 ? 0.634 -2.601 -4.472 1.00 96.31 83 VAL A O 1
ATOM 614 N N . LEU A 1 84 ? 0.030 -0.726 -3.375 1.00 96.06 84 LEU A N 1
ATOM 615 C CA . LEU A 1 84 ? -0.416 -1.415 -2.165 1.00 96.06 84 LEU A CA 1
ATOM 616 C C . LEU A 1 84 ? -1.552 -2.399 -2.478 1.00 96.06 84 LEU A C 1
ATOM 618 O O . LEU A 1 84 ? -1.441 -3.581 -2.164 1.00 96.06 84 LEU A O 1
ATOM 622 N N . GLN A 1 85 ? -2.615 -1.935 -3.137 1.00 97.69 85 GLN A N 1
ATOM 623 C CA . GLN A 1 85 ? -3.769 -2.757 -3.513 1.00 97.69 85 GLN A CA 1
ATOM 624 C C . GLN A 1 85 ? -3.365 -3.951 -4.386 1.00 97.69 85 GLN A C 1
ATOM 626 O O . GLN A 1 85 ? -3.842 -5.060 -4.154 1.00 97.69 85 GLN A O 1
ATOM 631 N N . GLY A 1 86 ? -2.442 -3.764 -5.336 1.00 97.88 86 GLY A N 1
ATOM 632 C CA . GLY A 1 86 ? -1.918 -4.861 -6.155 1.00 97.88 86 GLY A CA 1
ATOM 633 C C . GLY A 1 86 ? -1.251 -5.960 -5.322 1.00 97.88 86 GLY A C 1
ATOM 634 O O . GLY A 1 86 ? -1.483 -7.149 -5.559 1.00 97.88 86 GLY A O 1
ATOM 635 N N . SER A 1 87 ? -0.483 -5.573 -4.299 1.00 97.25 87 SER A N 1
ATOM 636 C CA . SER A 1 87 ? 0.134 -6.521 -3.362 1.00 97.25 87 SER A CA 1
ATOM 637 C C . SER A 1 87 ? -0.897 -7.187 -2.448 1.00 97.25 87 SER A C 1
ATOM 639 O O . SER A 1 87 ? -0.857 -8.403 -2.275 1.00 97.25 87 SER A O 1
ATOM 641 N N . LEU A 1 88 ? -1.866 -6.434 -1.919 1.00 96.50 88 LEU A N 1
ATOM 642 C CA . LEU A 1 88 ? -2.956 -6.979 -1.098 1.00 96.50 88 LEU A CA 1
ATOM 643 C C . LEU A 1 88 ? -3.788 -8.013 -1.871 1.00 96.50 88 LEU A C 1
ATOM 645 O O . LEU A 1 88 ? -4.064 -9.097 -1.362 1.00 96.50 88 LEU A O 1
ATOM 649 N N . ASN A 1 89 ? -4.133 -7.724 -3.122 1.00 97.88 89 ASN A N 1
ATOM 650 C CA . ASN A 1 89 ? -4.885 -8.649 -3.964 1.00 97.88 89 ASN A CA 1
ATOM 651 C C . ASN A 1 89 ? -4.081 -9.902 -4.305 1.00 97.88 89 ASN A C 1
ATOM 653 O O . ASN A 1 89 ? -4.586 -11.012 -4.157 1.00 97.88 89 ASN A O 1
ATOM 657 N N . SER A 1 90 ? -2.831 -9.731 -4.733 1.00 97.69 90 SER A N 1
ATOM 658 C CA . SER A 1 90 ? -2.026 -10.848 -5.237 1.00 97.69 90 SER A CA 1
ATOM 659 C C . SER A 1 90 ? -1.495 -11.747 -4.122 1.00 97.69 90 SER A C 1
ATOM 661 O O . SER A 1 90 ? -1.433 -12.960 -4.291 1.00 97.69 90 SER A O 1
ATOM 663 N N . CYS A 1 91 ? -1.111 -11.164 -2.983 1.00 97.62 91 CYS A N 1
ATOM 664 C CA . CYS A 1 91 ? -0.423 -11.883 -1.910 1.00 97.62 91 CYS A CA 1
ATOM 665 C C . CYS A 1 91 ? -1.301 -12.204 -0.700 1.00 97.62 91 CYS A C 1
ATOM 667 O O . CYS A 1 91 ? -0.929 -13.071 0.089 1.00 97.62 91 CYS A O 1
ATOM 669 N N . HIS A 1 92 ? -2.444 -11.528 -0.557 1.00 95.69 92 HIS A N 1
ATOM 670 C CA . HIS A 1 92 ? -3.362 -11.702 0.577 1.00 95.69 92 HIS A CA 1
ATOM 671 C C . HIS A 1 92 ? -4.810 -11.947 0.140 1.00 95.69 92 HIS A C 1
ATOM 673 O O . HIS A 1 92 ? -5.693 -11.992 0.987 1.00 95.69 92 HIS A O 1
ATOM 679 N N . GLN A 1 93 ? -5.063 -12.109 -1.166 1.00 96.75 93 GLN A N 1
ATOM 680 C CA . GLN A 1 93 ? -6.385 -12.422 -1.726 1.00 96.75 93 GLN A CA 1
ATOM 681 C C . GLN A 1 93 ? -7.479 -11.431 -1.287 1.00 96.75 93 GLN A C 1
ATOM 683 O O . GLN A 1 93 ? -8.635 -11.803 -1.109 1.00 96.75 93 GLN A O 1
ATOM 688 N N . ALA A 1 94 ? -7.118 -10.153 -1.126 1.00 95.94 94 ALA A N 1
ATOM 689 C CA . ALA A 1 94 ? -7.987 -9.148 -0.512 1.00 95.94 94 ALA A CA 1
ATOM 690 C C . ALA A 1 94 ? -9.246 -8.781 -1.329 1.00 95.94 94 ALA A C 1
ATOM 692 O O . ALA A 1 94 ? -10.151 -8.149 -0.789 1.00 95.94 94 ALA A O 1
ATOM 693 N N . GLY A 1 95 ? -9.319 -9.151 -2.614 1.00 97.19 95 GLY A N 1
ATOM 694 C CA . GLY A 1 95 ? -10.506 -8.932 -3.454 1.00 97.19 95 GLY A CA 1
ATOM 695 C C . GLY A 1 95 ? -10.869 -7.456 -3.669 1.00 97.19 95 GLY A C 1
ATOM 696 O O . GLY A 1 95 ? -12.036 -7.129 -3.868 1.00 97.19 95 GLY A O 1
ATOM 697 N N . LEU A 1 96 ? -9.888 -6.558 -3.594 1.00 97.50 96 LEU A N 1
ATOM 698 C CA . LEU A 1 96 ? -10.067 -5.116 -3.733 1.00 97.50 96 LEU A CA 1
ATOM 699 C C . LEU A 1 96 ? -10.140 -4.712 -5.207 1.00 97.50 96 LEU A C 1
ATOM 701 O O . LEU A 1 96 ? -9.437 -5.265 -6.054 1.00 97.50 96 LEU A O 1
ATOM 705 N N . THR A 1 97 ? -10.877 -3.646 -5.502 1.00 98.06 97 THR A N 1
ATOM 706 C CA . THR A 1 97 ? -10.646 -2.892 -6.738 1.00 98.06 97 THR A CA 1
ATOM 707 C C . THR A 1 97 ? -9.287 -2.200 -6.641 1.00 98.06 97 THR A C 1
ATOM 709 O O . THR A 1 97 ? -9.027 -1.475 -5.683 1.00 98.06 97 THR A O 1
ATOM 712 N N . GLN A 1 98 ? -8.412 -2.418 -7.624 1.00 97.88 98 GLN A N 1
ATOM 713 C CA . GLN A 1 98 ? -7.116 -1.743 -7.707 1.00 97.88 98 GLN A CA 1
ATOM 714 C C . GLN A 1 98 ? -7.282 -0.385 -8.410 1.00 97.88 98 GLN A C 1
ATOM 716 O O . GLN A 1 98 ? -6.997 -0.243 -9.596 1.00 97.88 98 GLN A O 1
ATOM 721 N N . ASP A 1 99 ? -7.822 0.599 -7.696 1.00 97.56 99 ASP A N 1
ATOM 722 C CA . ASP A 1 99 ? -8.205 1.919 -8.218 1.00 97.56 99 ASP A CA 1
ATOM 723 C C . ASP A 1 99 ? -7.296 3.069 -7.755 1.00 97.56 99 ASP A C 1
ATOM 725 O O . ASP A 1 99 ? -7.467 4.213 -8.182 1.00 97.56 99 ASP A O 1
ATOM 729 N N . GLY A 1 100 ? -6.323 2.780 -6.891 1.00 97.31 100 GLY A N 1
ATOM 730 C CA . GLY A 1 100 ? -5.466 3.792 -6.290 1.00 97.31 100 GLY A CA 1
ATOM 731 C C . GLY A 1 100 ? -6.182 4.673 -5.267 1.00 97.31 100 GLY A C 1
ATOM 732 O O . GLY A 1 100 ? -5.686 5.749 -4.954 1.00 97.31 100 GLY A O 1
ATOM 733 N N . LYS A 1 101 ? -7.332 4.249 -4.735 1.00 97.12 101 LYS A N 1
ATOM 734 C CA . LYS A 1 101 ? -8.090 4.989 -3.724 1.00 97.12 101 LYS A CA 1
ATOM 735 C C . LYS A 1 101 ? -8.090 4.237 -2.405 1.00 97.12 101 LYS A C 1
ATOM 737 O O . LYS A 1 101 ? -8.555 3.101 -2.296 1.00 97.12 101 LYS A O 1
ATOM 742 N N . TYR A 1 102 ? -7.577 4.873 -1.359 1.00 94.00 102 TYR A N 1
ATOM 743 C CA . TYR A 1 102 ? -7.505 4.254 -0.045 1.00 94.00 102 TYR A CA 1
ATOM 744 C C . TYR A 1 102 ? -8.868 4.374 0.643 1.00 94.00 102 TYR A C 1
ATOM 746 O O . TYR A 1 102 ? -9.133 5.272 1.439 1.00 94.00 102 TYR A O 1
ATOM 754 N N . GLY A 1 103 ? -9.796 3.504 0.246 1.00 93.94 103 GLY A N 1
ATOM 755 C CA . GLY A 1 103 ? -11.140 3.431 0.808 1.00 93.94 103 GLY A CA 1
ATOM 756 C C . GLY A 1 103 ? -11.247 2.510 2.031 1.00 93.94 103 GLY A C 1
ATOM 757 O O . GLY A 1 103 ? -10.272 1.865 2.432 1.00 93.94 103 GLY A O 1
ATOM 758 N N . PRO A 1 104 ? -12.462 2.377 2.595 1.00 92.38 104 PRO A N 1
ATOM 759 C CA . PRO A 1 104 ? -12.723 1.509 3.743 1.00 92.38 104 PRO A CA 1
ATOM 760 C C . PRO A 1 104 ? -12.317 0.044 3.527 1.00 92.38 104 PRO A C 1
ATOM 762 O O . PRO A 1 104 ? -11.832 -0.597 4.454 1.00 92.38 104 PRO A O 1
ATOM 765 N N . LEU A 1 105 ? -12.460 -0.486 2.307 1.00 94.56 105 LEU A N 1
ATOM 766 C CA . LEU A 1 105 ? -12.059 -1.863 1.992 1.00 94.56 105 LEU A CA 1
ATOM 767 C C . LEU A 1 105 ? -10.537 -2.046 2.047 1.00 94.56 105 LEU A C 1
ATOM 769 O O . LEU A 1 105 ? -10.063 -2.999 2.663 1.00 94.56 105 LEU A O 1
ATOM 773 N N . THR A 1 106 ? -9.770 -1.105 1.484 1.00 94.44 106 THR A N 1
ATOM 774 C CA . THR A 1 106 ? -8.300 -1.104 1.575 1.00 94.44 106 THR A CA 1
ATOM 775 C C . THR A 1 106 ? -7.855 -1.038 3.036 1.00 94.44 106 THR A C 1
ATOM 777 O O . THR A 1 106 ? -7.026 -1.841 3.461 1.00 94.44 106 THR A O 1
ATOM 780 N N . ARG A 1 107 ? -8.471 -0.152 3.834 1.00 91.06 107 ARG A N 1
ATOM 781 C CA . ARG A 1 107 ? -8.233 -0.069 5.283 1.00 91.06 107 ARG A CA 1
ATOM 782 C C . ARG A 1 107 ? -8.484 -1.411 5.970 1.00 91.06 107 ARG A C 1
ATOM 784 O O . ARG A 1 107 ? -7.630 -1.873 6.716 1.00 91.06 107 ARG A O 1
ATOM 791 N N . ASN A 1 108 ? -9.629 -2.042 5.712 1.00 90.75 108 ASN A N 1
ATOM 792 C CA . ASN A 1 108 ? -9.999 -3.309 6.343 1.00 90.75 108 ASN A CA 1
ATOM 793 C C . ASN A 1 108 ? -9.022 -4.439 5.993 1.00 90.75 108 ASN A C 1
ATOM 795 O O . ASN A 1 108 ? -8.673 -5.222 6.873 1.00 90.75 108 ASN A O 1
ATOM 799 N N . ALA A 1 109 ? -8.545 -4.501 4.747 1.00 92.38 109 ALA A N 1
ATOM 800 C CA . ALA A 1 109 ? -7.532 -5.469 4.332 1.00 92.38 109 ALA A CA 1
ATOM 801 C C . ALA A 1 109 ? -6.209 -5.268 5.092 1.00 92.38 109 ALA A C 1
ATOM 803 O O . ALA A 1 109 ? -5.643 -6.226 5.613 1.00 92.38 109 ALA A O 1
ATOM 804 N N . VAL A 1 110 ? -5.748 -4.020 5.229 1.00 90.25 110 VAL A N 1
ATOM 805 C CA . VAL A 1 110 ? -4.551 -3.697 6.024 1.00 90.25 110 VAL A CA 1
ATOM 806 C C . VAL A 1 110 ? -4.761 -4.050 7.500 1.00 90.25 110 VAL A C 1
ATOM 808 O O . VAL A 1 110 ? -3.911 -4.707 8.097 1.00 90.25 110 VAL A O 1
ATOM 811 N N . THR A 1 111 ? -5.904 -3.692 8.092 1.00 86.69 111 THR A N 1
ATOM 812 C CA . THR A 1 111 ? -6.241 -4.037 9.484 1.00 86.69 111 THR A CA 1
ATOM 813 C C . THR A 1 111 ? -6.298 -5.549 9.711 1.00 86.69 111 THR A C 1
ATOM 815 O O . THR A 1 111 ? -5.832 -6.033 10.740 1.00 86.69 111 THR A O 1
ATOM 818 N N . TRP A 1 112 ? -6.820 -6.323 8.757 1.00 89.25 112 TRP A N 1
ATOM 819 C CA . TRP A 1 112 ? -6.797 -7.783 8.843 1.00 89.25 112 TRP A CA 1
ATOM 820 C C . TRP A 1 112 ? -5.362 -8.321 8.908 1.00 89.25 112 TRP A C 1
ATOM 822 O O . TRP A 1 112 ? -5.077 -9.185 9.737 1.00 89.25 112 TRP A O 1
ATOM 832 N N . ILE A 1 113 ? -4.439 -7.752 8.123 1.00 89.50 113 ILE A N 1
ATOM 833 C CA . ILE A 1 113 ? -3.019 -8.121 8.182 1.00 89.50 113 ILE A CA 1
ATOM 834 C C . ILE A 1 113 ? -2.424 -7.781 9.552 1.00 89.50 113 ILE A C 1
ATOM 836 O O . ILE A 1 113 ? -1.811 -8.667 10.142 1.00 89.50 113 ILE A O 1
ATOM 840 N N . TYR A 1 114 ? -2.648 -6.571 10.092 1.00 84.94 114 TYR A N 1
ATOM 841 C CA . TYR A 1 114 ? -2.221 -6.198 11.458 1.00 84.94 114 TYR A CA 1
ATOM 842 C C . TYR A 1 114 ? -2.603 -7.277 12.475 1.00 84.94 114 TYR A C 1
ATOM 844 O O . TYR A 1 114 ? -1.744 -7.809 13.181 1.00 84.94 114 TYR A O 1
ATOM 852 N N . ARG A 1 115 ? -3.884 -7.654 12.478 1.00 86.75 115 ARG A N 1
ATOM 853 C CA . ARG A 1 115 ? -4.428 -8.670 13.384 1.00 86.75 115 ARG A CA 1
ATOM 854 C C . ARG A 1 115 ? -3.810 -10.045 13.147 1.00 86.75 115 ARG A C 1
ATOM 856 O O . ARG A 1 115 ? -3.500 -10.742 14.107 1.00 86.75 115 ARG A O 1
ATOM 863 N N . SER A 1 116 ? -3.592 -10.425 11.887 1.00 89.06 116 SER A N 1
ATOM 864 C CA . SER A 1 116 ? -3.015 -11.728 11.529 1.00 89.06 116 SER A CA 1
ATOM 865 C C . SER A 1 116 ? -1.581 -11.918 12.032 1.00 89.06 116 SER A C 1
ATOM 867 O O . SER A 1 116 ? -1.180 -13.045 12.311 1.00 89.06 116 SER A O 1
ATOM 869 N N . VAL A 1 117 ? -0.822 -10.826 12.189 1.00 87.50 117 VAL A N 1
ATOM 870 C CA . VAL A 1 117 ? 0.559 -10.852 12.698 1.00 87.50 117 VAL A CA 1
ATOM 871 C C . VAL A 1 117 ? 0.663 -10.456 14.177 1.00 87.50 117 VAL A C 1
ATOM 873 O O . VAL A 1 117 ? 1.763 -10.233 14.676 1.00 87.50 117 VAL A O 1
ATOM 876 N N . GLY A 1 118 ? -0.468 -10.363 14.888 1.00 86.62 118 GLY A N 1
ATOM 877 C CA . GLY A 1 118 ? -0.509 -10.068 16.323 1.00 86.62 118 GLY A CA 1
ATOM 878 C C . GLY A 1 118 ? -0.164 -8.623 16.692 1.00 86.62 118 GLY A C 1
ATOM 879 O O . GLY A 1 118 ? 0.156 -8.349 17.848 1.00 86.62 118 GLY A O 1
ATOM 880 N N . LEU A 1 119 ? -0.213 -7.696 15.734 1.00 82.00 119 LEU A N 1
ATOM 881 C CA . LEU A 1 119 ? -0.068 -6.273 16.023 1.00 82.00 119 LEU A CA 1
ATOM 882 C C . LEU A 1 119 ? -1.401 -5.716 16.545 1.00 82.00 119 LEU A C 1
ATOM 884 O O . LEU A 1 119 ? -2.462 -6.158 16.092 1.00 82.00 119 LEU A O 1
ATOM 888 N N . PRO A 1 120 ? -1.371 -4.740 17.471 1.00 77.25 120 PRO A N 1
ATOM 889 C CA . PRO A 1 120 ? -2.584 -4.050 17.882 1.00 77.25 120 PRO A CA 1
ATOM 890 C C . PRO A 1 120 ? -3.228 -3.371 16.674 1.00 77.25 120 PRO A C 1
ATOM 892 O O . PRO A 1 120 ? -2.538 -2.989 15.722 1.00 77.25 120 PRO A O 1
ATOM 895 N N . ASP A 1 121 ? -4.549 -3.205 16.731 1.00 71.44 121 ASP A N 1
ATOM 896 C CA . ASP A 1 121 ? -5.246 -2.411 15.728 1.00 71.44 121 ASP A CA 1
ATOM 897 C C . ASP A 1 121 ? -4.578 -1.032 15.623 1.00 71.44 121 ASP A C 1
ATOM 899 O O . ASP A 1 121 ? -4.203 -0.446 16.648 1.00 71.44 121 ASP A O 1
ATOM 903 N N . PRO A 1 122 ? -4.384 -0.508 14.400 1.00 65.19 122 PRO A N 1
ATOM 904 C CA . PRO A 1 122 ? -3.849 0.832 14.251 1.00 65.19 122 PRO A CA 1
ATOM 905 C C . PRO A 1 122 ? -4.781 1.816 14.981 1.00 65.19 122 PRO A C 1
ATOM 907 O O . PRO A 1 122 ? -5.998 1.591 14.985 1.00 65.19 122 PRO A O 1
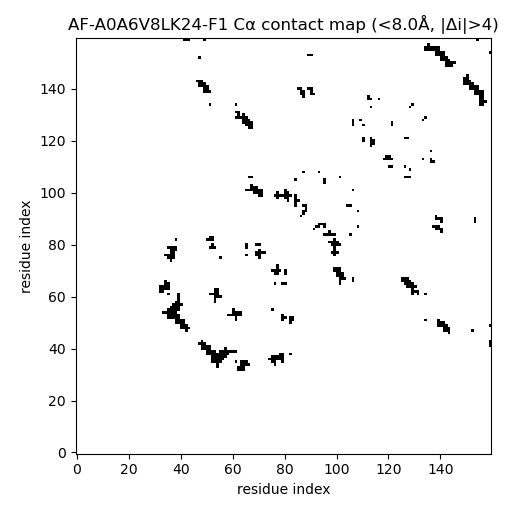ATOM 910 N N . PRO A 1 123 ? -4.233 2.872 15.617 1.00 62.94 123 PRO A N 1
ATOM 911 C CA . PRO A 1 123 ? -5.019 3.800 16.424 1.00 62.94 123 PRO A CA 1
ATOM 912 C C . PRO A 1 123 ? -6.262 4.289 15.670 1.00 62.94 123 PRO A C 1
ATOM 914 O O . PRO A 1 123 ? -6.257 4.441 14.446 1.00 62.94 123 PRO A O 1
ATOM 917 N N . GLU A 1 124 ? -7.361 4.482 16.396 1.00 51.94 124 GLU A N 1
ATOM 918 C CA . GLU A 1 124 ? -8.653 4.812 15.795 1.00 51.94 124 GLU A CA 1
ATOM 919 C C . GLU A 1 124 ? -8.567 6.086 14.937 1.00 51.94 124 GLU A C 1
ATOM 921 O O . GLU A 1 124 ? -7.929 7.066 15.309 1.00 51.94 124 GLU A O 1
ATOM 926 N N . GLY A 1 125 ? -9.170 6.049 13.744 1.00 49.72 125 GLY A N 1
ATOM 927 C CA . GLY A 1 125 ? -9.054 7.110 12.731 1.00 49.72 125 GLY A CA 1
ATOM 928 C C . GLY A 1 125 ? -7.830 6.995 11.815 1.00 49.72 125 GLY A C 1
ATOM 929 O O . GLY A 1 125 ? -7.816 7.572 10.734 1.00 49.72 125 GLY A O 1
ATOM 930 N N . VAL A 1 126 ? -6.853 6.163 12.173 1.00 51.41 126 VAL A N 1
ATOM 931 C CA . VAL A 1 126 ? -5.572 6.047 11.479 1.00 51.41 126 VAL A CA 1
ATOM 932 C C . VAL A 1 126 ? -5.624 4.768 10.648 1.00 51.41 126 VAL A C 1
ATOM 934 O O . VAL A 1 126 ? -5.124 3.711 11.021 1.00 51.41 126 VAL A O 1
ATOM 937 N N . GLY A 1 127 ? -6.328 4.825 9.516 1.00 52.97 127 GLY A N 1
ATOM 938 C CA . GLY A 1 127 ? -6.365 3.751 8.519 1.00 52.97 127 GLY A CA 1
ATOM 939 C C . GLY A 1 127 ? -5.021 3.575 7.817 1.00 52.97 127 GLY A C 1
ATOM 940 O O . GLY A 1 127 ? -5.003 3.518 6.601 1.00 52.97 127 GLY A O 1
ATOM 941 N N . VAL A 1 128 ? -3.916 3.539 8.561 1.00 59.78 128 VAL A N 1
ATOM 942 C CA . VAL A 1 128 ? -2.570 3.783 8.058 1.00 59.78 128 VAL A CA 1
ATOM 943 C C . VAL A 1 128 ? -1.900 2.499 7.618 1.00 59.78 128 VAL A C 1
ATOM 945 O O . VAL A 1 128 ? -1.454 1.667 8.415 1.00 59.78 128 VAL A O 1
ATOM 948 N N . TYR A 1 129 ? -1.765 2.375 6.307 1.00 62.22 129 TYR A N 1
ATOM 949 C CA . TYR A 1 129 ? -0.609 1.701 5.755 1.00 62.22 129 TYR A CA 1
ATOM 950 C C . TYR A 1 129 ? 0.598 2.583 6.076 1.00 62.22 129 TYR A C 1
ATOM 952 O O . TYR A 1 129 ? 0.548 3.779 5.813 1.00 62.22 129 TYR A O 1
ATOM 960 N N . THR A 1 130 ? 1.672 1.996 6.608 1.00 61.88 130 THR A N 1
ATOM 961 C CA . THR A 1 130 ? 2.916 2.649 7.074 1.00 61.88 130 THR A CA 1
ATOM 962 C C . THR A 1 130 ? 2.955 3.111 8.543 1.00 61.88 130 THR A C 1
ATOM 964 O O . THR A 1 130 ? 3.337 4.219 8.899 1.00 61.88 130 THR A O 1
ATOM 967 N N . GLN A 1 131 ? 2.701 2.177 9.449 1.00 62.34 131 GLN A N 1
ATOM 968 C CA . GLN A 1 131 ? 3.642 2.053 10.564 1.00 62.34 131 GLN A CA 1
ATOM 969 C C . GLN A 1 131 ? 4.782 1.164 10.060 1.00 62.34 131 GLN A C 1
ATOM 971 O O . GLN A 1 131 ? 4.509 0.268 9.261 1.00 62.34 131 GLN A O 1
ATOM 976 N N . ILE A 1 132 ? 6.033 1.382 10.482 1.00 62.84 132 ILE A N 1
ATOM 977 C CA . ILE A 1 132 ? 7.202 0.553 10.105 1.00 62.84 132 ILE A CA 1
ATOM 978 C C . ILE A 1 132 ? 6.839 -0.946 10.058 1.00 62.84 132 ILE A C 1
ATOM 980 O O . ILE A 1 132 ? 7.193 -1.654 9.119 1.00 62.84 132 ILE A O 1
ATOM 984 N N . ALA A 1 133 ? 6.026 -1.397 11.015 1.00 73.62 133 ALA A N 1
ATOM 985 C CA . ALA A 1 133 ? 5.497 -2.750 11.101 1.00 73.62 133 ALA A CA 1
ATOM 986 C C . ALA A 1 133 ? 4.793 -3.267 9.825 1.00 73.62 133 ALA A C 1
ATOM 988 O O . ALA A 1 133 ? 4.982 -4.424 9.466 1.00 73.62 133 ALA A O 1
ATOM 989 N N . MET A 1 134 ? 4.021 -2.449 9.102 1.00 79.56 134 MET A N 1
ATOM 990 C CA . MET A 1 134 ? 3.281 -2.891 7.908 1.00 79.56 134 MET A CA 1
ATOM 991 C C . MET A 1 134 ? 4.139 -3.116 6.682 1.00 79.56 134 MET A C 1
ATOM 993 O O . MET A 1 134 ? 3.863 -4.049 5.931 1.00 79.56 134 MET A O 1
ATOM 997 N N . VAL A 1 135 ? 5.198 -2.327 6.497 1.00 83.88 135 VAL A N 1
ATOM 998 C CA . VAL A 1 135 ? 6.156 -2.585 5.414 1.00 83.88 135 VAL A CA 1
ATOM 999 C C . VAL A 1 135 ? 6.760 -3.983 5.573 1.00 83.88 135 VAL A C 1
ATOM 1001 O O . VAL A 1 135 ? 6.948 -4.691 4.585 1.00 83.88 135 VAL A O 1
ATOM 1004 N N . PHE A 1 136 ? 6.985 -4.416 6.815 1.00 85.19 136 PHE A N 1
ATOM 1005 C CA . PHE A 1 136 ? 7.519 -5.738 7.129 1.00 85.19 136 PHE A CA 1
ATOM 1006 C C . PHE A 1 136 ? 6.462 -6.850 7.181 1.00 85.19 136 PHE A C 1
ATOM 1008 O O . PHE A 1 136 ? 6.757 -7.981 6.793 1.00 85.19 136 PHE A O 1
ATOM 1015 N N . ALA A 1 137 ? 5.241 -6.562 7.633 1.00 87.94 137 ALA A N 1
ATOM 1016 C CA . ALA A 1 137 ? 4.174 -7.554 7.762 1.00 87.94 137 ALA A CA 1
ATOM 1017 C C . ALA A 1 137 ? 3.523 -7.915 6.419 1.00 87.94 137 ALA A C 1
ATOM 1019 O O . ALA A 1 137 ? 3.138 -9.065 6.204 1.00 87.94 137 ALA A O 1
ATOM 1020 N N . ILE A 1 138 ? 3.405 -6.953 5.502 1.00 90.88 138 ILE A N 1
ATOM 1021 C CA . I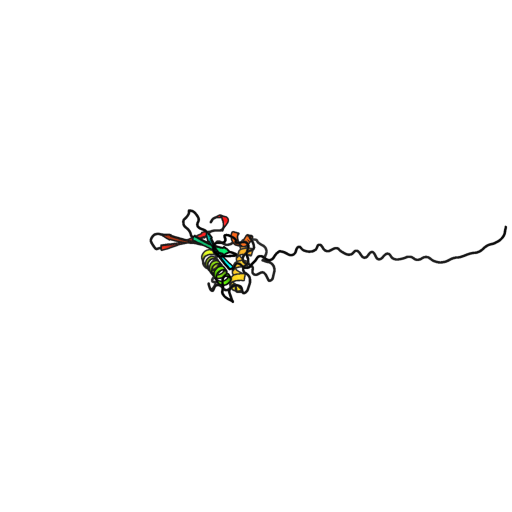LE A 1 138 ? 2.824 -7.188 4.183 1.00 90.88 138 ILE A CA 1
ATOM 1022 C C . ILE A 1 138 ? 3.807 -7.998 3.332 1.00 90.88 138 ILE A C 1
ATOM 1024 O O . ILE A 1 138 ? 4.973 -7.642 3.169 1.00 90.88 138 ILE A O 1
ATOM 1028 N N . LYS A 1 139 ? 3.306 -9.085 2.739 1.00 95.06 139 LYS A N 1
ATOM 1029 C CA . LYS A 1 139 ? 3.940 -9.713 1.577 1.00 95.06 139 LYS A CA 1
ATOM 1030 C C . LYS A 1 139 ? 3.717 -8.846 0.342 1.00 95.06 139 LYS A C 1
ATOM 1032 O O . LYS A 1 139 ? 2.571 -8.553 -0.001 1.00 95.06 139 LYS A O 1
ATOM 1037 N N . TRP A 1 140 ? 4.807 -8.476 -0.311 1.00 95.62 140 TRP A N 1
ATOM 1038 C CA . TRP A 1 140 ? 4.851 -7.632 -1.495 1.00 95.62 140 TRP A CA 1
ATOM 1039 C C . TRP A 1 140 ? 4.893 -8.471 -2.763 1.00 95.62 140 TRP A C 1
ATOM 1041 O O . TRP A 1 140 ? 5.621 -9.466 -2.834 1.00 95.62 140 TRP A O 1
ATOM 1051 N N . LEU A 1 141 ? 4.135 -8.039 -3.771 1.00 97.56 141 LEU A N 1
ATOM 1052 C CA . LEU A 1 141 ? 4.131 -8.673 -5.082 1.00 97.56 141 LEU A CA 1
ATOM 1053 C C . LEU A 1 141 ? 5.448 -8.378 -5.808 1.00 97.56 141 LEU A C 1
ATOM 1055 O O . LEU A 1 141 ? 5.743 -7.233 -6.152 1.00 97.56 141 LEU A O 1
ATOM 1059 N N . GLY A 1 142 ? 6.219 -9.430 -6.062 1.00 97.06 142 GLY A N 1
ATOM 1060 C CA . GLY A 1 142 ? 7.389 -9.408 -6.928 1.00 97.06 142 GLY A CA 1
ATOM 1061 C C . GLY A 1 142 ? 7.050 -9.964 -8.300 1.00 97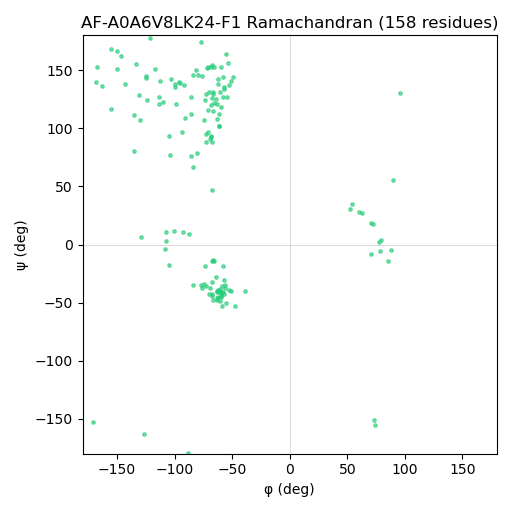.06 142 GLY A C 1
ATOM 1062 O O . GLY A 1 142 ? 6.417 -11.014 -8.396 1.00 97.06 142 GLY A O 1
ATOM 1063 N N . GLN A 1 143 ? 7.499 -9.304 -9.365 1.00 96.62 143 GLN A N 1
ATOM 1064 C CA . GLN A 1 143 ? 7.293 -9.764 -10.741 1.00 96.62 143 GLN A CA 1
ATOM 1065 C C . GLN A 1 143 ? 8.615 -9.880 -11.497 1.00 96.62 143 GLN A C 1
ATOM 1067 O O . GLN A 1 143 ? 9.518 -9.064 -11.321 1.00 96.62 143 GLN A O 1
ATOM 1072 N N . ARG A 1 144 ? 8.732 -10.888 -12.361 1.00 95.81 144 ARG A N 1
ATOM 1073 C CA . ARG A 1 144 ? 9.892 -11.092 -13.234 1.00 95.81 144 ARG A CA 1
ATOM 1074 C C . ARG A 1 144 ? 9.446 -11.619 -14.593 1.00 95.81 144 ARG A C 1
ATOM 1076 O O . ARG A 1 144 ? 8.614 -12.516 -14.654 1.00 95.81 144 ARG A O 1
ATOM 1083 N N . GLN A 1 145 ? 10.041 -11.106 -15.668 1.00 94.38 145 GLN A N 1
ATOM 1084 C CA . GLN A 1 145 ? 9.871 -11.658 -17.015 1.00 94.38 145 GLN A CA 1
ATOM 1085 C C . GLN A 1 145 ? 10.879 -12.791 -17.249 1.00 94.38 145 GLN A C 1
ATOM 1087 O O . GLN A 1 145 ? 12.081 -12.606 -17.044 1.00 94.38 145 GLN A O 1
ATOM 1092 N N . VAL A 1 146 ? 10.407 -13.963 -17.671 1.00 92.94 146 VAL A N 1
ATOM 1093 C CA . VAL A 1 146 ? 11.247 -15.108 -18.050 1.00 92.94 146 VAL A CA 1
ATOM 1094 C C . VAL A 1 146 ? 10.700 -15.686 -19.348 1.00 92.94 146 VAL A C 1
ATOM 1096 O O . VAL A 1 146 ? 9.604 -16.226 -19.358 1.00 92.94 146 VAL A O 1
ATOM 1099 N N . GLY A 1 147 ? 11.441 -15.545 -20.451 1.00 90.75 147 GLY A N 1
ATOM 1100 C CA . GLY A 1 147 ? 11.016 -16.091 -21.748 1.00 90.75 147 GLY A CA 1
ATOM 1101 C C . GLY A 1 147 ? 9.684 -15.534 -22.273 1.00 90.75 147 GLY A C 1
ATOM 1102 O O . GLY A 1 147 ? 8.986 -16.236 -22.989 1.00 90.75 147 GLY A O 1
ATOM 1103 N N . GLY A 1 148 ? 9.316 -14.303 -21.898 1.00 91.94 148 GLY A N 1
ATOM 1104 C CA . GLY A 1 148 ? 8.030 -13.685 -22.256 1.00 91.94 148 GLY A CA 1
ATOM 1105 C C . GLY A 1 148 ? 6.880 -13.981 -21.285 1.00 91.94 148 GLY A C 1
ATOM 1106 O O . GLY A 1 148 ? 5.811 -13.394 -21.421 1.00 91.94 148 GLY A O 1
ATOM 1107 N N . GLU A 1 149 ? 7.093 -14.834 -20.280 1.00 94.00 149 GLU A N 1
ATOM 1108 C CA . GLU A 1 149 ? 6.113 -15.108 -19.228 1.00 94.00 149 GLU A CA 1
ATOM 1109 C C . GLU A 1 149 ? 6.373 -14.256 -17.980 1.00 94.00 149 GLU A C 1
ATOM 1111 O O . GLU A 1 149 ? 7.514 -14.100 -17.530 1.00 94.00 149 GLU A O 1
ATOM 1116 N N . THR A 1 150 ? 5.295 -13.753 -17.369 1.00 94.56 150 THR A N 1
ATOM 1117 C CA . THR A 1 150 ? 5.370 -13.052 -16.082 1.00 94.56 150 THR A CA 1
ATOM 1118 C C . THR A 1 150 ? 5.310 -14.061 -14.944 1.00 94.56 150 THR A C 1
ATOM 1120 O O . THR A 1 150 ? 4.268 -14.659 -14.689 1.00 94.56 150 THR A O 1
ATOM 1123 N N . ARG A 1 151 ? 6.414 -14.213 -14.214 1.00 95.56 151 ARG A N 1
ATOM 1124 C CA . ARG A 1 151 ? 6.456 -14.960 -12.954 1.00 95.56 151 ARG A CA 1
ATOM 1125 C C . ARG A 1 151 ? 6.198 -14.023 -11.786 1.00 95.56 151 ARG A C 1
ATOM 1127 O O . ARG A 1 151 ? 6.751 -12.923 -11.747 1.00 95.56 151 ARG A O 1
ATOM 1134 N N . THR A 1 152 ? 5.392 -14.473 -10.832 1.00 96.56 152 THR A N 1
ATOM 1135 C CA . THR A 1 152 ? 5.045 -13.717 -9.626 1.00 96.56 152 THR A CA 1
ATOM 1136 C C . THR A 1 152 ? 5.544 -14.421 -8.369 1.00 96.56 152 THR A C 1
ATOM 1138 O O . THR A 1 152 ? 5.690 -15.641 -8.330 1.00 96.56 152 THR A O 1
ATOM 1141 N N . THR A 1 153 ? 5.839 -13.640 -7.336 1.00 96.62 153 THR A N 1
ATOM 1142 C CA . THR A 1 153 ? 6.172 -14.129 -5.996 1.00 96.62 153 THR A CA 1
ATOM 1143 C C . THR A 1 153 ? 5.653 -13.155 -4.943 1.00 96.62 153 THR A C 1
ATOM 1145 O O . THR A 1 153 ? 5.363 -12.001 -5.253 1.00 96.62 153 THR A O 1
ATOM 1148 N N . CYS A 1 154 ? 5.547 -13.614 -3.700 1.00 97.00 154 CYS A N 1
ATOM 1149 C CA . CYS A 1 154 ? 5.064 -12.830 -2.571 1.00 97.00 154 CYS A CA 1
ATOM 1150 C C . CYS A 1 154 ? 6.047 -12.944 -1.410 1.00 97.00 154 CYS A C 1
ATOM 1152 O O . CYS A 1 154 ? 6.115 -13.989 -0.760 1.00 97.00 154 CYS A O 1
ATOM 1154 N N . LEU A 1 155 ? 6.801 -11.874 -1.148 1.00 95.12 155 LEU A N 1
ATOM 1155 C CA . LEU A 1 155 ? 7.864 -11.852 -0.138 1.00 95.12 155 LEU A CA 1
ATOM 1156 C C . LEU A 1 155 ? 7.651 -10.726 0.874 1.00 95.12 155 LEU A C 1
ATOM 1158 O O . LEU A 1 155 ? 7.185 -9.645 0.527 1.00 95.12 155 LEU A O 1
ATOM 1162 N N . HIS A 1 156 ? 8.016 -10.972 2.130 1.00 91.19 156 HIS A N 1
ATOM 1163 C CA . HIS A 1 156 ? 8.140 -9.907 3.128 1.00 91.19 156 HIS A CA 1
ATOM 1164 C C . HIS A 1 156 ? 9.324 -9.006 2.784 1.00 91.19 156 HIS A C 1
ATOM 1166 O O . HIS A 1 156 ? 10.299 -9.494 2.223 1.00 91.19 156 HIS A O 1
ATOM 1172 N N . TYR A 1 157 ? 9.286 -7.733 3.189 1.00 86.81 157 TYR A N 1
ATOM 1173 C CA . TYR A 1 157 ? 10.366 -6.777 2.904 1.00 86.81 157 TYR A CA 1
ATOM 1174 C C . TYR A 1 157 ? 11.764 -7.288 3.291 1.00 86.81 157 TYR A C 1
ATOM 1176 O O . TYR A 1 157 ? 12.702 -7.112 2.531 1.00 86.81 157 TYR A O 1
ATOM 1184 N N . LEU A 1 158 ? 11.908 -7.973 4.434 1.00 83.81 158 LEU A N 1
ATOM 1185 C CA . LEU A 1 158 ? 13.199 -8.527 4.888 1.00 83.81 158 LEU A CA 1
ATOM 1186 C C . LEU A 1 158 ? 13.748 -9.655 3.997 1.00 83.81 158 LEU A C 1
ATOM 1188 O O . LEU A 1 158 ? 14.897 -10.052 4.161 1.00 83.81 158 LEU A O 1
ATOM 1192 N N . ALA A 1 159 ? 12.919 -10.203 3.110 1.00 76.50 159 ALA A N 1
ATOM 1193 C CA . ALA A 1 159 ? 13.272 -11.257 2.167 1.00 76.50 159 ALA A CA 1
ATOM 1194 C C . ALA A 1 159 ? 13.366 -10.749 0.713 1.00 76.50 159 ALA A C 1
ATOM 1196 O O . ALA A 1 159 ? 13.564 -11.562 -0.192 1.00 76.50 159 ALA A O 1
ATOM 1197 N N . ILE A 1 160 ? 13.181 -9.441 0.491 1.00 82.69 160 ILE A N 1
ATOM 1198 C CA . ILE A 1 160 ? 13.386 -8.752 -0.793 1.00 82.69 160 ILE A CA 1
ATOM 1199 C C . ILE A 1 160 ? 14.824 -8.254 -0.857 1.00 82.69 160 ILE A C 1
ATOM 1201 O O . ILE A 1 160 ? 15.401 -8.360 -1.957 1.00 82.69 160 ILE A O 1
#

Sequence (160 aa):
MRKQLRRLLTAAVGAIVATTALIAPASSASAAYPTCNSWTTLRPSSGYVFHIPSLGRNSGNYLCQLELYDGYNGGGAQSAVFVLQGSLNSCHQAGLTQDGKYGPLTRNAVTWIYRSVGLPDPPEGVGVYTQIAMVFAIKWLGQRQVGGETRTTCLHYLAI

pLDDT: mean 81.91, std 17.79, range [38.81, 98.06]